Protein AF-A0A5C6A4G7-F1 (afdb_monomer_lite)

Structure (mmCIF, N/CA/C/O backbone):
data_AF-A0A5C6A4G7-F1
#
_entry.id   AF-A0A5C6A4G7-F1
#
loop_
_atom_site.group_PDB
_atom_site.id
_atom_site.type_symbol
_atom_site.label_atom_id
_atom_site.label_alt_id
_atom_site.label_comp_id
_atom_site.label_asym_id
_atom_site.label_entity_id
_atom_site.label_seq_id
_atom_site.pdbx_PDB_ins_code
_atom_site.Cartn_x
_atom_site.Cartn_y
_atom_site.Cartn_z
_atom_site.occupancy
_atom_site.B_iso_or_equiv
_atom_site.auth_seq_id
_atom_site.auth_comp_id
_atom_site.auth_asym_id
_atom_site.auth_atom_id
_atom_site.pdbx_PDB_model_num
ATOM 1 N N . MET A 1 1 ? 26.469 -3.416 -33.673 1.00 65.62 1 MET A N 1
ATOM 2 C CA . MET A 1 1 ? 25.611 -2.285 -33.278 1.00 65.62 1 MET A CA 1
ATOM 3 C C . MET A 1 1 ? 26.425 -1.030 -33.490 1.00 65.62 1 MET A C 1
ATOM 5 O O . MET A 1 1 ? 27.511 -0.945 -32.925 1.00 65.62 1 MET A O 1
ATOM 9 N N . THR A 1 2 ? 25.984 -0.144 -34.374 1.00 92.44 2 THR A N 1
ATOM 10 C CA . THR A 1 2 ? 26.712 1.102 -34.658 1.00 92.44 2 THR A CA 1
ATOM 11 C C . THR A 1 2 ? 26.521 2.081 -33.503 1.00 92.44 2 THR A C 1
ATOM 13 O O . THR A 1 2 ? 25.501 2.023 -32.815 1.00 92.44 2 THR A O 1
ATOM 16 N N . ASP A 1 3 ? 27.469 2.989 -33.267 1.00 92.31 3 ASP A N 1
ATOM 17 C CA . ASP A 1 3 ? 27.340 3.962 -32.171 1.00 92.31 3 ASP A CA 1
ATOM 18 C C . ASP A 1 3 ? 26.030 4.750 -32.270 1.00 92.31 3 ASP A C 1
ATOM 20 O O . ASP A 1 3 ? 25.337 4.935 -31.271 1.00 92.31 3 ASP A O 1
ATOM 24 N N . ARG A 1 4 ? 25.604 5.082 -33.494 1.00 91.06 4 ARG A N 1
ATOM 25 C CA . ARG A 1 4 ? 24.316 5.729 -33.776 1.00 91.06 4 ARG A CA 1
ATOM 26 C C . ARG A 1 4 ? 23.109 4.951 -33.239 1.00 91.06 4 ARG A C 1
ATOM 28 O O . ARG A 1 4 ? 22.185 5.562 -32.713 1.00 91.06 4 ARG A O 1
ATOM 35 N N . GLU A 1 5 ? 23.103 3.624 -33.343 1.00 92.06 5 GLU A N 1
ATOM 36 C CA . GLU A 1 5 ? 22.029 2.786 -32.789 1.00 92.06 5 GLU A CA 1
ATOM 37 C C . GLU A 1 5 ? 22.041 2.809 -31.257 1.00 92.06 5 GLU A C 1
ATOM 39 O O . GLU A 1 5 ? 20.983 2.858 -30.633 1.00 92.06 5 GLU A O 1
ATOM 44 N N . ARG A 1 6 ? 23.224 2.836 -30.633 1.00 93.50 6 ARG A N 1
ATOM 45 C CA . ARG A 1 6 ? 23.360 2.851 -29.165 1.00 93.50 6 ARG A CA 1
ATOM 46 C C . ARG A 1 6 ? 22.814 4.146 -28.562 1.00 93.50 6 ARG A C 1
ATOM 48 O O . ARG A 1 6 ? 22.107 4.090 -27.556 1.00 93.50 6 ARG A O 1
ATOM 55 N N . TRP A 1 7 ? 23.057 5.281 -29.224 1.00 94.75 7 TRP A N 1
ATOM 56 C CA . TRP A 1 7 ? 22.523 6.591 -28.829 1.00 94.75 7 TRP A CA 1
ATOM 57 C C . TRP A 1 7 ? 20.994 6.675 -28.884 1.00 94.75 7 TRP A C 1
ATOM 59 O O . TRP A 1 7 ? 20.403 7.443 -28.134 1.00 94.75 7 TRP A O 1
ATOM 69 N N . ILE A 1 8 ? 20.344 5.876 -29.732 1.00 94.00 8 ILE A N 1
ATOM 70 C CA . ILE A 1 8 ? 18.878 5.847 -29.846 1.00 94.00 8 ILE A CA 1
ATOM 71 C C . ILE A 1 8 ? 18.277 4.818 -28.882 1.00 94.00 8 ILE A C 1
ATOM 73 O O . ILE A 1 8 ? 17.261 5.075 -28.237 1.00 94.00 8 ILE A O 1
ATOM 77 N N . VAL A 1 9 ? 18.908 3.650 -28.758 1.00 95.44 9 VAL A N 1
ATOM 78 C CA . VAL A 1 9 ? 18.361 2.521 -27.998 1.00 95.44 9 VAL A CA 1
ATOM 79 C C . VAL A 1 9 ? 18.448 2.744 -26.488 1.00 95.44 9 VAL A C 1
ATOM 81 O O . VAL A 1 9 ? 17.491 2.423 -25.785 1.00 95.44 9 VAL A O 1
ATOM 84 N N . TYR A 1 10 ? 19.538 3.314 -25.962 1.00 95.31 10 TYR A N 1
ATOM 85 C CA . TYR A 1 10 ? 19.670 3.496 -24.511 1.00 95.31 10 TYR A CA 1
ATOM 86 C C . TYR A 1 10 ? 18.623 4.445 -23.909 1.00 95.31 10 TYR A C 1
ATOM 88 O O . TYR A 1 10 ? 17.973 4.031 -22.946 1.00 95.31 10 TYR A O 1
ATOM 96 N N . PRO A 1 11 ? 18.362 5.645 -24.462 1.00 95.62 11 PRO A N 1
ATOM 97 C CA . PRO A 1 11 ? 17.294 6.502 -23.952 1.00 95.62 11 PRO A CA 1
ATOM 98 C C . PRO A 1 11 ? 15.917 5.836 -24.019 1.00 95.62 11 PRO A C 1
ATOM 100 O O . PRO A 1 11 ? 15.137 5.957 -23.080 1.00 95.62 11 PRO A O 1
ATOM 103 N N . LEU A 1 12 ? 15.631 5.080 -25.086 1.00 95.94 12 LEU A N 1
ATOM 104 C CA . LEU A 1 12 ? 14.377 4.334 -25.233 1.00 95.94 12 LEU A CA 1
ATOM 105 C C . LEU A 1 12 ? 14.212 3.255 -24.157 1.00 95.94 12 LEU A C 1
ATOM 107 O O . LEU A 1 12 ? 13.133 3.124 -23.579 1.00 95.94 12 LEU A O 1
ATOM 111 N N . LEU A 1 13 ? 15.280 2.516 -23.852 1.00 96.12 13 LEU A N 1
ATOM 112 C CA . LEU A 1 13 ? 15.271 1.511 -22.789 1.00 96.12 13 LEU A CA 1
ATOM 113 C C . LEU A 1 13 ? 15.099 2.148 -21.408 1.00 96.12 13 LEU A C 1
ATOM 115 O O . LEU A 1 13 ? 14.276 1.675 -20.626 1.00 96.12 13 LEU A O 1
ATOM 119 N N . PHE A 1 14 ? 15.815 3.236 -21.114 1.00 95.56 14 PHE A N 1
ATOM 120 C CA . PHE A 1 14 ? 15.660 3.958 -19.849 1.00 95.56 14 PHE A CA 1
ATOM 121 C C . PHE A 1 14 ? 14.274 4.592 -19.707 1.00 95.56 14 PHE A C 1
ATOM 123 O O . PHE A 1 14 ? 13.706 4.562 -18.618 1.00 95.56 14 PHE A O 1
ATOM 130 N N . LEU A 1 15 ? 13.695 5.106 -20.794 1.00 95.88 15 LEU A N 1
ATOM 131 C CA . LEU A 1 15 ? 12.336 5.643 -20.804 1.00 95.88 15 LEU A CA 1
ATOM 132 C C . LEU A 1 15 ? 11.303 4.545 -20.530 1.00 95.88 15 LEU A C 1
ATOM 134 O O . LEU A 1 15 ? 10.441 4.718 -19.670 1.00 95.88 15 LEU A O 1
ATOM 138 N N . ALA A 1 16 ? 11.401 3.409 -21.224 1.00 96.00 16 ALA A N 1
ATOM 139 C CA . ALA A 1 16 ? 10.500 2.278 -21.021 1.00 96.00 16 ALA A CA 1
ATOM 140 C C . ALA A 1 16 ? 10.616 1.716 -19.595 1.00 96.00 16 ALA A C 1
ATOM 142 O O . ALA A 1 16 ? 9.603 1.469 -18.936 1.00 96.00 16 ALA A O 1
ATOM 143 N N . LEU A 1 17 ? 11.845 1.580 -19.089 1.00 95.12 17 LEU A N 1
ATOM 144 C CA . LEU A 1 17 ? 12.117 1.142 -17.722 1.00 95.12 17 LEU A CA 1
ATOM 145 C C . LEU A 1 17 ? 11.568 2.139 -16.695 1.00 95.12 17 LEU A C 1
ATOM 147 O O . LEU A 1 17 ? 10.894 1.738 -15.748 1.00 95.12 17 LEU A O 1
ATOM 151 N N . GLY A 1 18 ? 11.802 3.435 -16.900 1.00 92.12 18 GLY A N 1
ATOM 152 C CA . GLY A 1 18 ? 11.295 4.502 -16.041 1.00 92.12 18 GLY A CA 1
ATOM 153 C C . GLY A 1 18 ? 9.768 4.551 -16.010 1.00 92.12 18 GLY A C 1
ATOM 154 O O . GLY A 1 18 ? 9.186 4.698 -14.938 1.00 92.12 18 GLY A O 1
ATOM 155 N N . ALA A 1 19 ? 9.102 4.356 -17.152 1.00 90.75 19 ALA A N 1
ATOM 156 C CA . ALA A 1 19 ? 7.645 4.285 -17.233 1.00 90.75 19 ALA A CA 1
ATOM 157 C C . ALA A 1 19 ? 7.085 3.057 -16.494 1.00 90.75 19 ALA A C 1
ATOM 159 O O . ALA A 1 19 ? 6.129 3.189 -15.729 1.00 90.75 19 ALA A O 1
ATOM 160 N N . ALA A 1 20 ? 7.708 1.886 -16.658 1.00 87.75 20 ALA A N 1
ATOM 161 C CA . ALA A 1 20 ? 7.309 0.663 -15.962 1.00 87.75 20 ALA A CA 1
ATOM 162 C C . ALA A 1 20 ? 7.523 0.757 -14.439 1.00 87.75 20 ALA A C 1
ATOM 164 O O . ALA A 1 20 ? 6.664 0.337 -13.660 1.00 87.75 20 ALA A O 1
ATOM 165 N N . LEU A 1 21 ? 8.644 1.345 -14.005 1.00 85.50 21 LEU A N 1
ATOM 166 C CA . LEU A 1 21 ? 8.927 1.595 -12.591 1.00 85.50 21 LEU A CA 1
ATOM 167 C C . LEU A 1 21 ? 7.975 2.631 -12.005 1.00 85.50 21 LEU A C 1
ATOM 169 O O . LEU A 1 21 ? 7.445 2.403 -10.923 1.00 85.50 21 LEU A O 1
ATOM 173 N N . ARG A 1 22 ? 7.703 3.733 -12.714 1.00 84.81 22 ARG A N 1
ATOM 174 C CA . ARG A 1 22 ? 6.722 4.734 -12.279 1.00 84.81 22 ARG A CA 1
ATOM 175 C C . ARG A 1 22 ? 5.344 4.111 -12.133 1.00 84.81 22 ARG A C 1
ATOM 177 O O . ARG A 1 22 ? 4.699 4.351 -11.124 1.00 84.81 22 ARG A O 1
ATOM 184 N N . ASP A 1 23 ? 4.917 3.281 -13.078 1.00 78.56 23 ASP A N 1
ATOM 185 C CA . ASP A 1 23 ? 3.646 2.568 -12.966 1.00 78.56 23 ASP A CA 1
ATOM 186 C C . ASP A 1 23 ? 3.623 1.639 -11.742 1.00 78.56 23 ASP A C 1
ATOM 188 O O . ASP A 1 23 ? 2.621 1.558 -11.046 1.00 78.56 23 ASP A O 1
ATOM 192 N N . LYS A 1 24 ? 4.721 0.953 -11.412 1.00 73.44 24 LYS A N 1
ATOM 193 C CA . LYS A 1 24 ? 4.776 0.060 -10.240 1.00 73.44 24 LYS A CA 1
ATOM 194 C C . LYS A 1 24 ? 4.928 0.790 -8.899 1.00 73.44 24 LYS A C 1
ATOM 196 O O . LYS A 1 24 ? 4.338 0.339 -7.924 1.00 73.44 24 LYS A O 1
ATOM 201 N N . LEU A 1 25 ? 5.672 1.893 -8.853 1.00 72.06 25 LEU A N 1
ATOM 202 C CA . LEU A 1 25 ? 5.971 2.665 -7.638 1.00 72.06 25 LEU A CA 1
ATOM 203 C C . LEU A 1 25 ? 4.906 3.722 -7.328 1.00 72.06 25 LEU A C 1
ATOM 205 O O . LEU A 1 25 ? 4.621 3.981 -6.165 1.00 72.06 25 LEU A O 1
ATOM 209 N N . ALA A 1 26 ? 4.281 4.310 -8.350 1.00 69.56 26 ALA A N 1
ATOM 210 C CA . ALA A 1 26 ? 3.220 5.303 -8.180 1.00 69.56 26 ALA A CA 1
ATOM 211 C C . ALA A 1 26 ? 1.835 4.674 -7.949 1.00 69.56 26 ALA A C 1
ATOM 213 O O . ALA A 1 26 ? 0.846 5.404 -7.884 1.00 69.56 26 ALA A O 1
ATOM 214 N N . LYS A 1 27 ? 1.743 3.342 -7.804 1.00 63.12 27 LYS A N 1
ATOM 215 C CA . LYS A 1 27 ? 0.516 2.594 -7.479 1.00 63.12 27 LYS A CA 1
ATOM 216 C C . LYS A 1 27 ? 0.047 2.839 -6.040 1.00 63.12 27 LYS A C 1
ATOM 218 O O . LYS A 1 27 ? -0.174 1.915 -5.263 1.00 63.12 27 LYS A O 1
ATOM 223 N N . GLN A 1 28 ? -0.222 4.096 -5.702 1.00 64.69 28 GLN A N 1
ATOM 224 C CA . GLN A 1 28 ? -1.355 4.384 -4.835 1.00 64.69 28 GLN A CA 1
ATOM 225 C C . GLN A 1 28 ? -2.612 3.961 -5.595 1.00 64.69 28 GLN A C 1
ATOM 227 O O . GLN A 1 28 ? -3.138 4.678 -6.445 1.00 64.69 28 GLN A O 1
ATOM 232 N N . THR A 1 29 ? -3.071 2.744 -5.325 1.00 65.56 29 THR A N 1
ATOM 233 C CA . THR A 1 29 ? -4.295 2.224 -5.931 1.00 65.56 29 THR A CA 1
ATOM 234 C C . THR A 1 29 ? -5.482 2.893 -5.243 1.00 65.56 29 THR A C 1
ATOM 236 O O . THR A 1 29 ? -5.956 2.434 -4.206 1.00 65.56 29 THR A O 1
ATOM 239 N N . ARG A 1 30 ? -5.946 4.025 -5.784 1.00 67.75 30 ARG A N 1
ATOM 240 C CA . ARG A 1 30 ? -7.146 4.710 -5.291 1.00 67.75 30 ARG A CA 1
ATOM 241 C C . ARG A 1 30 ? -8.382 4.072 -5.920 1.00 67.75 30 ARG A C 1
ATOM 243 O O . ARG A 1 30 ? -8.796 4.449 -7.012 1.00 67.75 30 ARG A O 1
ATOM 250 N N . ALA A 1 31 ? -8.974 3.106 -5.230 1.00 75.75 31 ALA A N 1
ATOM 251 C CA . ALA A 1 31 ? -10.264 2.539 -5.608 1.00 75.75 31 ALA A CA 1
ATOM 252 C C . ALA A 1 31 ? -11.395 3.250 -4.850 1.00 75.75 31 ALA A C 1
ATOM 254 O O . ALA A 1 31 ? -11.275 3.517 -3.657 1.00 75.75 31 ALA A O 1
ATOM 255 N N . LYS A 1 32 ? -12.506 3.554 -5.536 1.00 79.75 32 LYS A N 1
ATOM 256 C CA . LYS A 1 32 ? -13.714 4.098 -4.886 1.00 79.75 32 LYS A CA 1
ATOM 257 C C . LYS A 1 32 ? -14.459 3.023 -4.085 1.00 79.75 32 LYS A C 1
ATOM 259 O O . LYS A 1 32 ? -15.054 3.336 -3.063 1.00 79.75 32 LYS A O 1
ATOM 264 N N . GLN A 1 33 ? -14.437 1.778 -4.559 1.00 81.12 33 GLN A N 1
ATOM 265 C CA . GLN A 1 33 ? -15.094 0.639 -3.928 1.00 81.12 33 GLN A CA 1
ATOM 266 C C . GLN A 1 33 ? -14.304 -0.634 -4.236 1.00 81.12 33 GLN A C 1
ATOM 268 O O . GLN A 1 33 ? -13.892 -0.843 -5.377 1.00 81.12 33 GLN A O 1
ATOM 273 N N . ILE A 1 34 ? -14.100 -1.468 -3.219 1.00 83.56 34 ILE A N 1
ATOM 274 C CA . ILE A 1 34 ? -13.491 -2.794 -3.331 1.00 83.56 34 ILE A CA 1
ATOM 275 C C . ILE A 1 34 ? -14.530 -3.785 -2.805 1.00 83.56 34 ILE A C 1
ATOM 277 O O . ILE A 1 34 ? -15.059 -3.589 -1.713 1.00 83.56 34 ILE A O 1
ATOM 281 N N . VAL A 1 35 ? -14.863 -4.805 -3.598 1.00 86.31 35 VAL A N 1
ATOM 282 C CA . VAL A 1 35 ? -15.789 -5.879 -3.209 1.00 86.31 35 VAL A CA 1
ATOM 283 C C . VAL A 1 35 ? -14.990 -7.173 -3.140 1.00 86.31 35 VAL A C 1
ATOM 285 O O . VAL A 1 35 ? -14.488 -7.649 -4.155 1.00 86.31 35 VAL A O 1
ATOM 288 N N . CYS A 1 36 ? -14.839 -7.708 -1.935 1.00 87.31 36 CYS A N 1
ATOM 289 C CA . CYS A 1 36 ? -14.079 -8.918 -1.642 1.00 87.31 36 CYS A CA 1
ATOM 290 C C . CYS A 1 36 ? -14.605 -9.557 -0.354 1.00 87.31 36 CYS A C 1
ATOM 292 O O . CYS A 1 36 ? -15.131 -8.858 0.510 1.00 87.31 36 CYS A O 1
ATOM 294 N N . GLU A 1 37 ? -14.428 -10.869 -0.208 1.00 88.31 37 GLU A N 1
ATOM 295 C CA . GLU A 1 37 ? -14.789 -11.577 1.027 1.00 88.31 37 GLU A CA 1
ATOM 296 C C . GLU A 1 37 ? -13.821 -11.251 2.174 1.00 88.31 37 GLU A C 1
ATOM 298 O O . GLU A 1 37 ? -14.243 -11.070 3.315 1.00 88.31 37 GLU A O 1
ATOM 303 N N . GLN A 1 38 ? -12.524 -11.150 1.863 1.00 87.69 38 GLN A N 1
ATOM 304 C CA . GLN A 1 38 ? -11.456 -10.844 2.815 1.00 87.69 38 GLN A CA 1
ATOM 305 C C . GLN A 1 38 ? -10.397 -9.963 2.150 1.00 87.69 38 GLN A C 1
ATOM 307 O O . GLN A 1 38 ? -9.984 -10.227 1.018 1.00 87.69 38 GLN A O 1
ATOM 312 N N . LEU A 1 39 ? -9.945 -8.929 2.858 1.00 90.00 39 LEU A N 1
ATOM 313 C CA . LEU A 1 39 ? -8.857 -8.055 2.423 1.00 90.00 39 LEU A CA 1
ATOM 314 C C . LEU A 1 39 ? -7.719 -8.111 3.442 1.00 90.00 39 LEU A C 1
ATOM 316 O O . LEU A 1 39 ? -7.870 -7.681 4.583 1.00 90.00 39 LEU A O 1
ATOM 320 N N . TYR A 1 40 ? -6.569 -8.618 3.006 1.00 89.69 40 TYR A N 1
ATOM 321 C CA . TYR A 1 40 ? -5.353 -8.692 3.808 1.00 89.69 40 TYR A CA 1
ATOM 322 C C . TYR A 1 40 ? -4.469 -7.477 3.535 1.00 89.69 40 TYR A C 1
ATOM 324 O O . TYR A 1 40 ? -4.111 -7.201 2.389 1.00 89.69 40 TYR A O 1
ATOM 332 N N . LEU A 1 41 ? -4.079 -6.777 4.594 1.00 87.06 41 LEU A N 1
ATOM 333 C CA . LEU A 1 41 ? -2.993 -5.811 4.567 1.00 87.06 41 LEU A CA 1
ATOM 334 C C . LEU A 1 41 ? -1.726 -6.532 5.007 1.00 87.06 41 LEU A C 1
ATOM 336 O O . LEU A 1 41 ? -1.634 -6.982 6.147 1.00 87.06 41 LEU A O 1
ATOM 340 N N . VAL A 1 42 ? -0.765 -6.639 4.098 1.00 88.81 42 VAL A N 1
ATOM 341 C CA . VAL A 1 42 ? 0.552 -7.225 4.357 1.00 88.81 42 VAL A CA 1
ATOM 342 C C . VAL A 1 42 ? 1.621 -6.142 4.323 1.00 88.81 42 VAL A C 1
ATOM 344 O O . VAL A 1 42 ? 1.507 -5.175 3.565 1.00 88.81 42 VAL A O 1
ATOM 347 N N . ASP A 1 43 ? 2.644 -6.292 5.155 1.00 86.50 43 ASP A N 1
ATOM 348 C CA . ASP A 1 43 ? 3.829 -5.441 5.111 1.00 86.50 43 ASP A CA 1
ATOM 349 C C . ASP A 1 43 ? 4.759 -5.816 3.938 1.00 86.50 43 ASP A C 1
ATOM 351 O O . ASP A 1 43 ? 4.497 -6.732 3.153 1.00 86.50 43 ASP A O 1
ATOM 355 N N .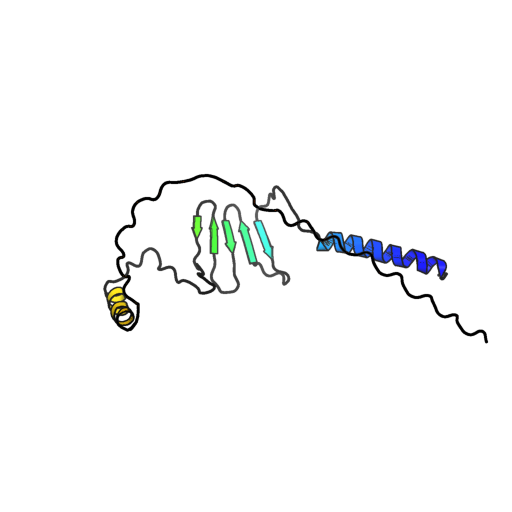 SER A 1 44 ? 5.875 -5.095 3.807 1.00 83.69 44 SER A N 1
ATOM 356 C CA . SER A 1 44 ? 6.901 -5.376 2.796 1.00 83.69 44 SER A CA 1
ATOM 357 C C . SER A 1 44 ? 7.606 -6.724 2.981 1.00 83.69 44 SER A C 1
ATOM 359 O O . SER A 1 44 ? 8.229 -7.210 2.039 1.00 83.69 44 SER A O 1
ATOM 361 N N . GLU A 1 45 ? 7.530 -7.320 4.172 1.00 87.62 45 GLU A N 1
ATOM 362 C CA . GLU A 1 45 ? 8.080 -8.642 4.488 1.00 87.62 45 GLU A CA 1
ATOM 363 C C . GLU A 1 45 ? 7.054 -9.770 4.262 1.00 87.62 45 GLU A C 1
ATOM 365 O O . GLU A 1 45 ? 7.377 -10.945 4.438 1.00 87.62 45 GLU A O 1
ATOM 370 N N . GLY A 1 46 ? 5.826 -9.433 3.852 1.00 84.88 46 GLY A N 1
ATOM 371 C CA . GLY A 1 46 ? 4.736 -10.378 3.626 1.00 84.88 46 GLY A CA 1
ATOM 372 C C . GLY A 1 46 ? 4.010 -10.817 4.900 1.00 84.88 46 GLY A C 1
ATOM 373 O O . GLY A 1 46 ? 3.219 -11.762 4.848 1.00 84.88 46 GLY A O 1
ATOM 374 N N . ARG A 1 47 ? 4.242 -10.163 6.043 1.00 85.06 47 ARG A N 1
ATOM 375 C CA . ARG A 1 47 ? 3.526 -10.452 7.291 1.00 85.06 47 ARG A CA 1
ATOM 376 C C . ARG A 1 47 ? 2.178 -9.725 7.295 1.00 85.06 47 ARG A C 1
ATOM 378 O O . ARG A 1 47 ? 2.116 -8.558 6.902 1.00 85.06 47 ARG A O 1
ATOM 385 N N . PRO A 1 48 ? 1.089 -10.374 7.733 1.00 83.12 48 PRO A N 1
ATOM 386 C CA . PRO A 1 48 ? -0.216 -9.731 7.820 1.00 83.12 48 PRO A CA 1
ATOM 387 C C . PRO A 1 48 ? -0.217 -8.693 8.948 1.00 83.12 48 PRO A C 1
ATOM 389 O O . PRO A 1 48 ? -0.024 -9.033 10.109 1.00 83.12 48 PRO A O 1
ATOM 392 N N . ALA A 1 49 ? -0.448 -7.430 8.602 1.00 85.75 49 ALA A N 1
ATOM 393 C CA . ALA A 1 49 ? -0.593 -6.325 9.547 1.00 85.75 49 ALA A CA 1
ATOM 394 C C . ALA A 1 49 ? -2.057 -6.127 9.972 1.00 85.75 49 ALA A C 1
ATOM 396 O O . ALA A 1 49 ? -2.349 -5.800 11.124 1.00 85.75 49 ALA A O 1
ATOM 397 N N . ALA A 1 50 ? -2.993 -6.319 9.039 1.00 86.38 50 ALA A N 1
ATOM 398 C CA . ALA A 1 50 ? -4.420 -6.226 9.314 1.00 86.38 50 ALA A CA 1
ATOM 399 C C . ALA A 1 50 ? -5.243 -7.070 8.338 1.00 86.38 50 ALA A C 1
ATOM 401 O O . ALA A 1 50 ? -4.818 -7.345 7.215 1.00 86.38 50 ALA A O 1
ATOM 402 N N . VAL A 1 51 ? -6.437 -7.470 8.762 1.00 89.25 51 VAL A N 1
ATOM 403 C CA . VAL A 1 51 ? -7.389 -8.222 7.940 1.00 89.25 51 VAL A CA 1
ATOM 404 C C . VAL A 1 51 ? -8.763 -7.588 8.079 1.00 89.25 51 VAL A C 1
ATOM 406 O O . VAL A 1 51 ? -9.267 -7.433 9.190 1.00 89.25 51 VAL A O 1
ATOM 409 N N . LEU A 1 52 ? -9.366 -7.220 6.954 1.00 87.75 52 LEU A N 1
ATOM 410 C CA . LEU A 1 52 ? -10.755 -6.784 6.880 1.00 87.75 52 LEU A CA 1
ATOM 411 C C . LEU A 1 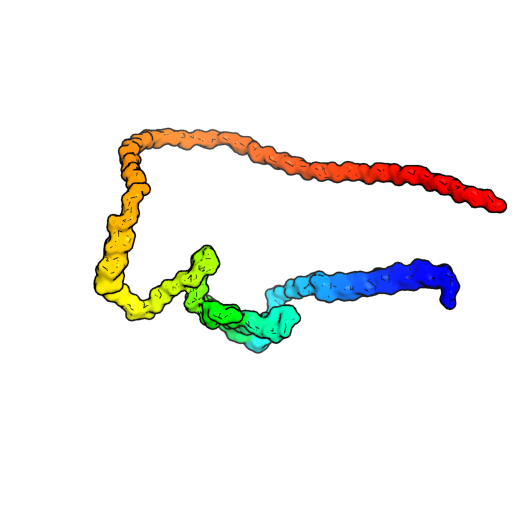52 ? -11.611 -7.967 6.420 1.00 87.75 52 LEU A C 1
ATOM 413 O O . LEU A 1 52 ? -11.459 -8.438 5.289 1.00 87.75 52 LEU A O 1
ATOM 417 N N . THR A 1 53 ? -12.514 -8.420 7.284 1.00 88.19 53 THR A N 1
ATOM 418 C CA . THR A 1 53 ? -13.437 -9.527 7.012 1.00 88.19 53 THR A CA 1
ATOM 419 C C . THR A 1 53 ? -14.858 -9.069 7.309 1.00 88.19 53 THR A C 1
ATOM 421 O O . THR A 1 53 ? -15.217 -8.831 8.462 1.00 88.19 53 THR A O 1
ATOM 424 N N . GLY A 1 54 ? -15.681 -8.946 6.266 1.00 86.00 54 GLY A N 1
ATOM 425 C CA . GLY A 1 54 ? -17.051 -8.448 6.399 1.00 86.00 54 GLY A CA 1
ATOM 426 C C . GLY A 1 54 ? -17.099 -7.036 6.995 1.00 86.00 54 GLY A C 1
ATOM 427 O O . GLY A 1 54 ? -16.708 -6.073 6.344 1.00 86.00 54 GLY A O 1
ATOM 428 N N . GLU A 1 55 ? -17.585 -6.920 8.233 1.00 83.94 55 GLU A N 1
ATOM 429 C CA . GLU A 1 55 ? -17.740 -5.649 8.962 1.00 83.94 55 GLU A CA 1
ATOM 430 C C . GLU A 1 55 ? -16.638 -5.396 10.004 1.00 83.94 55 GLU A C 1
ATOM 432 O O . GLU A 1 55 ? -16.713 -4.413 10.745 1.00 83.94 55 GLU A O 1
ATOM 437 N N . GLU A 1 56 ? -15.653 -6.290 10.102 1.00 84.00 56 GLU A N 1
ATOM 438 C CA . GLU A 1 56 ? -14.619 -6.267 11.133 1.00 84.00 56 GLU A CA 1
ATOM 439 C C . GLU A 1 56 ? -13.234 -6.052 10.515 1.00 84.00 56 GLU A C 1
ATOM 441 O O . GLU A 1 56 ? -12.803 -6.793 9.631 1.00 84.00 56 GLU A O 1
ATOM 446 N N . LEU A 1 57 ? -12.523 -5.039 11.003 1.00 84.75 57 LEU A N 1
ATOM 447 C CA . LEU A 1 57 ? -11.126 -4.772 10.695 1.00 84.75 57 LEU A CA 1
ATOM 448 C C . LEU A 1 57 ? -10.277 -5.175 11.897 1.00 84.75 57 LEU A C 1
ATOM 450 O O . LEU A 1 57 ? -10.313 -4.518 12.937 1.00 84.75 57 LEU A O 1
ATOM 454 N N . ARG A 1 58 ? -9.520 -6.258 11.752 1.00 84.00 58 ARG A N 1
ATOM 455 C CA . ARG A 1 58 ? -8.633 -6.797 12.784 1.00 84.00 58 ARG A CA 1
ATOM 456 C C . ARG A 1 58 ? -7.210 -6.331 12.535 1.00 84.00 58 ARG A C 1
ATOM 458 O O . ARG A 1 58 ? -6.723 -6.443 11.413 1.00 84.00 58 ARG A O 1
ATOM 465 N N . PHE A 1 59 ? -6.544 -5.855 13.577 1.00 85.06 59 PHE A N 1
ATOM 466 C CA . PHE A 1 59 ? -5.144 -5.445 13.540 1.00 85.06 59 PHE A CA 1
ATOM 467 C C . PHE A 1 59 ? -4.327 -6.386 14.409 1.00 85.06 59 PHE A C 1
ATOM 469 O O . PHE A 1 59 ? -4.680 -6.616 15.570 1.00 85.06 59 PHE A O 1
ATOM 476 N N . ASP A 1 60 ? -3.235 -6.892 13.849 1.00 76.62 60 ASP A N 1
ATOM 477 C CA . ASP A 1 60 ? -2.276 -7.728 14.562 1.00 76.62 60 ASP A CA 1
ATOM 478 C C . ASP A 1 60 ? -0.955 -6.960 14.637 1.00 76.62 60 ASP A C 1
ATOM 480 O O . ASP A 1 60 ? -0.071 -7.052 13.782 1.00 76.62 60 ASP A O 1
ATOM 484 N N . LEU A 1 61 ? -0.879 -6.058 15.616 1.00 69.44 61 LEU A N 1
ATOM 485 C CA . LEU A 1 61 ? 0.230 -5.122 15.727 1.00 69.44 61 LEU A CA 1
ATOM 486 C C . LEU A 1 61 ? 1.348 -5.743 16.564 1.00 69.44 61 LEU A C 1
ATOM 488 O O . LEU A 1 61 ? 1.482 -5.421 17.739 1.00 69.44 61 LEU A O 1
ATOM 492 N N . ALA A 1 62 ? 2.115 -6.657 15.962 1.00 63.44 62 ALA A N 1
ATOM 493 C CA . ALA A 1 62 ? 3.434 -7.141 16.400 1.00 63.44 62 ALA A CA 1
ATOM 494 C C . ALA A 1 62 ? 3.703 -7.124 17.932 1.00 63.44 62 ALA A C 1
ATOM 496 O O . ALA A 1 62 ? 4.730 -6.619 18.384 1.00 63.44 62 ALA A O 1
ATOM 497 N N . GLY A 1 63 ? 2.785 -7.674 18.740 1.00 56.62 63 GLY A N 1
ATOM 498 C CA . GLY A 1 63 ? 2.945 -7.820 20.197 1.00 56.62 63 GLY A CA 1
ATOM 499 C C . GLY A 1 63 ? 2.270 -6.770 21.095 1.00 56.62 63 GLY A C 1
ATOM 500 O O . GLY A 1 63 ? 2.362 -6.894 22.314 1.00 56.62 63 GLY A O 1
ATOM 501 N N . ALA A 1 64 ? 1.563 -5.778 20.548 1.00 58.81 64 ALA A N 1
ATOM 502 C CA . ALA A 1 64 ? 0.847 -4.747 21.315 1.00 58.81 64 ALA A CA 1
ATOM 503 C C . ALA A 1 64 ? -0.620 -5.099 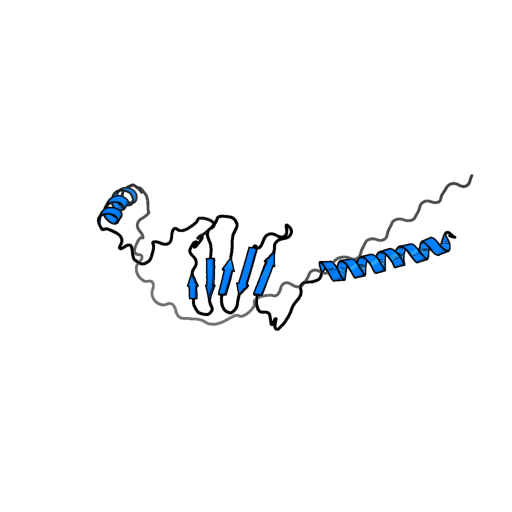21.653 1.00 58.81 64 ALA A C 1
ATOM 505 O O . ALA A 1 64 ? -1.299 -4.321 22.324 1.00 58.81 64 ALA A O 1
ATOM 506 N N . GLY A 1 65 ? -1.096 -6.274 21.229 1.00 59.38 65 GLY A N 1
ATOM 507 C CA . GLY A 1 65 ? -2.464 -6.750 21.443 1.00 59.38 65 GLY A CA 1
ATOM 508 C C . GLY A 1 65 ? -3.292 -6.774 20.158 1.00 59.38 65 GLY A C 1
ATOM 509 O O . GLY A 1 65 ? -3.015 -6.051 19.203 1.00 59.38 65 GLY A O 1
ATOM 510 N N . ASN A 1 66 ? -4.310 -7.634 20.146 1.00 71.56 66 ASN A N 1
ATOM 511 C CA . ASN A 1 66 ? -5.253 -7.751 19.039 1.00 71.56 66 ASN A CA 1
ATOM 512 C C . ASN A 1 66 ? -6.319 -6.662 19.185 1.00 71.56 66 ASN A C 1
ATOM 514 O O . ASN A 1 66 ? -7.038 -6.633 20.183 1.00 71.56 66 ASN A O 1
ATOM 518 N N . GLY A 1 67 ? -6.425 -5.775 18.199 1.00 70.81 67 GLY A N 1
ATOM 519 C CA . GLY A 1 67 ? -7.502 -4.788 18.119 1.00 70.81 67 GLY A CA 1
ATOM 520 C C . GLY A 1 67 ? -8.494 -5.175 17.031 1.00 70.81 67 GLY A C 1
ATOM 521 O O . GLY A 1 67 ? -8.082 -5.671 15.979 1.00 70.81 67 GLY A O 1
ATOM 522 N N . PHE A 1 68 ? -9.784 -4.931 17.250 1.00 77.56 68 PHE A N 1
ATOM 523 C CA . PHE A 1 68 ? -10.777 -5.048 16.188 1.00 77.56 68 PHE A CA 1
ATOM 524 C C . PHE A 1 68 ? -11.672 -3.810 16.139 1.00 77.56 68 PHE A C 1
ATOM 526 O O . PHE A 1 68 ? -12.138 -3.291 17.154 1.00 77.56 68 PHE A O 1
ATOM 533 N N . ILE A 1 69 ? -11.901 -3.315 14.928 1.00 75.31 69 ILE A N 1
ATOM 534 C CA . ILE A 1 69 ? -12.848 -2.242 14.649 1.00 75.31 69 ILE A CA 1
ATOM 535 C C . ILE A 1 69 ? -14.019 -2.878 13.927 1.00 75.31 69 ILE A C 1
ATOM 537 O O . ILE A 1 69 ? -13.867 -3.380 12.815 1.00 75.31 69 ILE A O 1
ATOM 541 N N . LYS A 1 70 ? -15.191 -2.830 14.547 1.00 81.50 70 LYS A N 1
ATOM 542 C CA . LYS A 1 70 ? -16.448 -3.147 13.886 1.00 81.50 70 LYS A CA 1
ATOM 543 C C . LYS A 1 70 ? -17.150 -1.844 13.529 1.00 81.50 70 LYS A C 1
ATOM 545 O O . LYS A 1 70 ? -17.009 -0.840 14.232 1.00 81.50 70 LYS A O 1
ATOM 550 N N . ALA A 1 71 ? -17.934 -1.833 12.456 1.00 71.44 71 ALA A N 1
ATOM 551 C CA . ALA A 1 71 ? -18.850 -0.722 12.221 1.00 71.44 71 ALA A CA 1
ATOM 552 C C . ALA A 1 71 ? -19.659 -0.449 13.508 1.00 71.44 71 ALA A C 1
ATOM 554 O O . ALA A 1 71 ? -20.266 -1.359 14.070 1.00 71.44 71 ALA A O 1
ATOM 555 N N . ASN A 1 72 ? -19.629 0.798 13.994 1.00 63.88 72 ASN A N 1
ATOM 556 C CA . ASN A 1 72 ? -20.291 1.238 15.231 1.00 63.88 72 ASN A CA 1
ATOM 557 C C . ASN A 1 72 ? -19.697 0.732 16.568 1.00 63.88 72 ASN A C 1
ATOM 559 O O . ASN A 1 72 ? -20.276 0.993 17.623 1.00 63.88 72 ASN A O 1
ATOM 563 N N . THR A 1 73 ? -18.564 0.023 16.583 1.00 66.06 73 THR A N 1
ATOM 564 C CA . THR A 1 73 ? -17.910 -0.418 17.831 1.00 66.06 73 THR A CA 1
ATOM 565 C C . THR A 1 73 ? -16.394 -0.461 17.663 1.00 66.06 73 THR A C 1
ATOM 567 O O . THR A 1 73 ? -15.870 -1.220 16.853 1.00 66.06 73 THR A O 1
ATOM 570 N N . ILE A 1 74 ? -15.680 0.348 18.444 1.00 61.06 74 ILE A N 1
ATOM 571 C CA . ILE A 1 74 ? -14.214 0.344 18.485 1.00 61.06 74 ILE A CA 1
ATOM 572 C C . ILE A 1 74 ? -13.804 -0.382 19.766 1.00 61.06 74 ILE A C 1
ATOM 574 O O . ILE A 1 74 ? -13.957 0.182 20.849 1.00 61.06 74 ILE A O 1
ATOM 578 N N . ASP A 1 75 ? -13.302 -1.613 19.649 1.00 61.06 75 ASP A N 1
ATOM 579 C CA . ASP A 1 75 ? -12.657 -2.304 20.768 1.00 61.06 75 ASP A CA 1
ATOM 580 C C . ASP A 1 75 ? -11.138 -2.141 20.636 1.00 61.06 75 ASP A C 1
ATOM 582 O O . ASP A 1 75 ? -10.455 -2.827 19.870 1.00 61.06 75 ASP A O 1
ATOM 586 N N . ALA A 1 76 ? -10.613 -1.146 21.348 1.00 58.12 76 ALA A N 1
ATOM 587 C CA . ALA A 1 76 ? -9.185 -0.905 21.457 1.00 58.12 76 ALA A CA 1
ATOM 588 C C . ALA A 1 76 ? -8.693 -1.465 22.796 1.00 58.12 76 ALA A C 1
ATOM 590 O O . ALA A 1 76 ? -8.655 -0.755 23.801 1.00 58.12 76 ALA A O 1
ATOM 591 N N . GLN A 1 77 ? -8.269 -2.732 22.803 1.00 60.19 77 GLN A N 1
ATOM 592 C CA . GLN A 1 77 ? -7.641 -3.353 23.981 1.00 60.19 77 GLN A CA 1
ATOM 593 C C . GLN A 1 77 ? -6.280 -2.726 24.351 1.00 60.19 77 GLN A C 1
ATOM 595 O O . GLN A 1 77 ? -5.739 -3.012 25.415 1.00 60.19 77 GLN A O 1
ATOM 600 N N . GLY A 1 78 ? -5.748 -1.817 23.528 1.00 55.66 78 GLY A N 1
ATOM 601 C CA . GLY A 1 78 ? -4.568 -1.012 23.836 1.00 55.66 78 GLY A CA 1
ATOM 602 C C . GLY A 1 78 ? -4.753 0.435 23.392 1.00 55.66 78 GLY A C 1
ATOM 603 O O . GLY A 1 78 ? -4.358 0.806 22.289 1.00 55.66 78 GLY A O 1
ATOM 604 N N . LEU A 1 79 ? -5.351 1.274 24.241 1.00 53.28 79 LEU A N 1
ATOM 605 C CA . LEU A 1 79 ? -5.311 2.724 24.046 1.00 53.28 79 LEU A CA 1
ATOM 606 C C . LEU A 1 79 ? -3.913 3.218 24.423 1.00 53.28 79 LEU A C 1
ATOM 608 O O . LEU A 1 79 ? -3.529 3.207 25.587 1.00 53.28 79 LEU A O 1
ATOM 612 N N . PHE A 1 80 ? -3.133 3.664 23.445 1.00 56.34 80 PHE A N 1
ATOM 613 C CA . PHE A 1 80 ? -1.880 4.364 23.711 1.00 56.34 80 PHE A CA 1
ATOM 614 C C . PHE A 1 80 ? -2.171 5.863 23.859 1.00 56.34 80 PHE A C 1
ATOM 616 O O . PHE A 1 80 ? -2.564 6.507 22.889 1.00 56.34 80 PHE A O 1
ATOM 623 N N . GLN A 1 81 ? -1.953 6.448 25.043 1.00 55.00 81 GLN A N 1
ATOM 624 C CA . GLN A 1 81 ? -1.778 7.903 25.157 1.00 55.00 81 GLN A CA 1
ATOM 625 C C . GLN A 1 81 ? -0.284 8.197 25.065 1.00 55.00 81 GLN A C 1
ATOM 627 O O . GLN A 1 81 ? 0.501 7.714 25.880 1.00 55.00 81 GLN A O 1
ATOM 632 N N . LEU A 1 82 ? 0.111 8.990 24.063 1.00 55.34 82 LEU A N 1
ATOM 633 C CA . LEU A 1 82 ? 1.488 9.478 23.896 1.00 55.34 82 LEU A CA 1
ATOM 634 C C . LEU A 1 82 ? 2.541 8.349 23.810 1.00 55.34 82 LEU A C 1
ATOM 636 O O . LEU A 1 82 ? 3.623 8.450 24.382 1.00 55.34 82 LEU A O 1
ATOM 640 N N . GLY A 1 83 ? 2.219 7.248 23.120 1.00 51.56 83 GLY A N 1
ATOM 641 C CA . GLY A 1 83 ? 3.147 6.125 22.921 1.00 51.56 83 GLY A CA 1
ATOM 642 C C . GLY A 1 83 ? 3.361 5.234 24.150 1.00 51.56 83 GLY A C 1
ATOM 643 O O . GLY A 1 83 ? 4.213 4.349 24.116 1.00 51.56 83 GLY A O 1
ATOM 644 N N . ARG A 1 84 ? 2.592 5.426 25.230 1.00 48.47 84 ARG A N 1
ATOM 645 C CA . ARG A 1 84 ? 2.574 4.525 26.389 1.00 48.47 84 ARG A CA 1
ATOM 646 C C . ARG A 1 84 ? 1.244 3.773 26.443 1.00 48.47 84 ARG A C 1
ATOM 648 O O . ARG A 1 84 ? 0.205 4.420 26.297 1.00 48.47 84 ARG A O 1
ATOM 655 N N . PRO A 1 85 ? 1.253 2.441 26.632 1.00 54.22 85 PRO A N 1
ATOM 656 C CA . PRO A 1 85 ? 0.022 1.671 26.747 1.00 54.22 85 PRO A CA 1
ATOM 657 C C . PRO A 1 85 ? -0.719 2.129 28.005 1.00 54.22 85 PRO A C 1
ATOM 659 O O . PRO A 1 85 ? -0.241 1.940 29.125 1.00 54.22 85 PR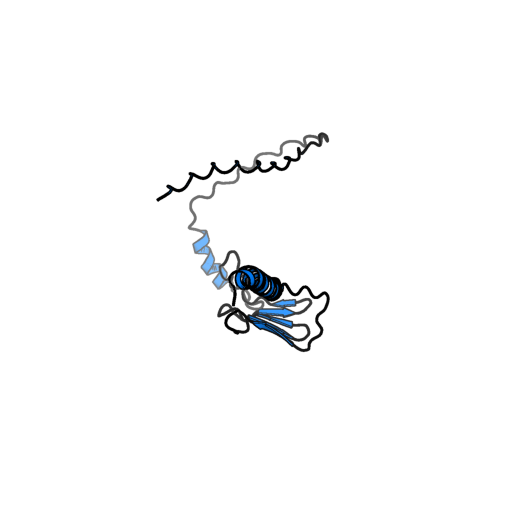O A O 1
ATOM 662 N N . VAL A 1 86 ? -1.871 2.773 27.828 1.00 60.16 86 VAL A N 1
ATOM 663 C CA . VAL A 1 86 ? -2.795 3.043 28.925 1.00 60.16 86 VAL A CA 1
ATOM 664 C C . VAL A 1 86 ? -3.552 1.747 29.130 1.00 60.16 86 VAL A C 1
ATOM 666 O O . VAL A 1 86 ? -4.348 1.346 28.285 1.00 60.16 86 VAL A O 1
ATOM 669 N N . MET A 1 87 ? -3.265 1.065 30.238 1.00 57.19 87 MET A N 1
ATOM 670 C CA . MET A 1 87 ? -4.073 -0.069 30.668 1.00 57.19 87 MET A CA 1
ATOM 671 C C . MET A 1 87 ? -5.488 0.459 30.901 1.00 57.19 87 MET A C 1
ATOM 673 O O . MET A 1 87 ? -5.750 1.156 31.884 1.00 57.19 87 MET A O 1
ATOM 677 N N . THR A 1 88 ? -6.384 0.198 29.956 1.00 53.25 88 THR A N 1
ATOM 678 C CA . THR A 1 88 ? -7.800 0.473 30.131 1.00 53.25 88 THR A CA 1
ATOM 679 C C . THR A 1 88 ? -8.282 -0.486 31.205 1.00 53.25 88 THR A C 1
ATOM 681 O O . THR A 1 88 ? -8.228 -1.704 31.055 1.00 53.25 88 THR A O 1
ATOM 684 N N . ALA A 1 89 ? -8.666 0.070 32.353 1.00 53.25 89 ALA A N 1
ATOM 685 C CA . ALA A 1 89 ? -9.284 -0.706 33.410 1.00 53.25 89 ALA A CA 1
ATOM 686 C C . ALA A 1 89 ? -10.505 -1.414 32.812 1.00 53.25 89 ALA A C 1
ATOM 688 O O . ALA A 1 89 ? -11.418 -0.766 32.298 1.00 53.25 89 ALA A O 1
ATOM 689 N N . THR A 1 90 ? -10.473 -2.742 32.834 1.00 54.41 90 THR A N 1
ATOM 690 C CA . THR A 1 90 ? -11.517 -3.618 32.315 1.00 54.41 90 THR A CA 1
ATOM 691 C C . THR A 1 90 ? -12.888 -3.141 32.807 1.00 54.41 90 THR A C 1
ATOM 693 O O . THR A 1 90 ? -13.076 -3.032 34.025 1.00 54.41 90 THR A O 1
ATOM 696 N N . PRO A 1 91 ? -13.862 -2.863 31.919 1.00 49.44 91 PRO A N 1
ATOM 697 C CA . PRO A 1 91 ? -15.206 -2.491 32.339 1.00 49.44 91 PRO A CA 1
ATOM 698 C C . PRO A 1 91 ? -15.838 -3.693 33.054 1.00 49.44 91 PRO A C 1
ATOM 700 O O . PRO A 1 91 ? -16.228 -4.675 32.432 1.00 49.44 91 PRO A O 1
ATOM 703 N N . GLY A 1 92 ? -15.851 -3.646 34.387 1.00 55.06 92 GLY A N 1
ATOM 704 C CA . GLY A 1 92 ? -16.295 -4.743 35.253 1.00 55.06 92 GLY A CA 1
ATOM 705 C C . GLY A 1 92 ? -15.441 -4.932 36.508 1.00 55.06 92 GLY A C 1
ATOM 706 O O . GLY A 1 92 ? -15.930 -5.478 37.495 1.00 55.06 92 GLY A O 1
ATOM 707 N N . GLN A 1 93 ? -14.203 -4.427 36.532 1.00 55.53 93 GLN A N 1
ATOM 708 C CA . GLN A 1 93 ? -13.439 -4.321 37.774 1.00 55.53 93 GLN A CA 1
ATOM 709 C C . GLN A 1 93 ? -13.762 -2.984 38.433 1.00 55.53 93 GLN A C 1
ATOM 711 O O . GLN A 1 93 ? -13.148 -1.959 38.145 1.00 55.53 93 GLN A O 1
ATOM 716 N N . GLY A 1 94 ? -14.772 -2.990 39.305 1.00 52.50 94 GLY A N 1
ATOM 717 C CA . GLY A 1 94 ? -15.000 -1.873 40.213 1.00 52.50 94 GLY A CA 1
ATOM 718 C C . GLY A 1 94 ? -13.693 -1.564 40.937 1.00 52.50 94 GLY A C 1
ATOM 719 O O . GLY A 1 94 ? -13.108 -2.455 41.552 1.00 52.50 94 GLY A O 1
ATOM 720 N N . LEU A 1 95 ? -13.222 -0.320 40.817 1.00 55.59 95 LEU A N 1
ATOM 721 C CA . LEU A 1 95 ? -12.093 0.197 41.582 1.00 55.59 95 LEU A CA 1
ATOM 722 C C . LEU A 1 95 ? -12.346 -0.129 43.050 1.00 55.59 95 LEU A C 1
ATOM 724 O O . LEU A 1 95 ? -13.219 0.461 43.691 1.00 55.59 95 LEU A O 1
ATOM 728 N N . SER A 1 96 ? -11.628 -1.125 43.566 1.00 67.19 96 SER A N 1
ATOM 729 C CA . SER A 1 96 ? -11.786 -1.508 44.957 1.00 67.19 96 SER A CA 1
ATOM 730 C C . SER A 1 96 ? -11.371 -0.310 45.808 1.00 67.19 96 SER A C 1
ATOM 732 O O . SER A 1 96 ? -10.361 0.344 45.535 1.00 67.19 96 SER A O 1
ATOM 734 N N . VAL A 1 97 ? -12.139 -0.010 46.857 1.00 70.44 97 VAL A N 1
ATOM 735 C CA . VAL A 1 97 ? -11.801 1.071 47.800 1.00 70.44 97 VAL A CA 1
ATOM 736 C C . VAL A 1 97 ? -10.378 0.886 48.348 1.00 70.44 97 VAL A C 1
ATOM 738 O O . VAL A 1 97 ? -9.698 1.867 48.626 1.00 70.44 97 VAL A O 1
ATOM 741 N N . GLN A 1 98 ? -9.881 -0.357 48.413 1.00 69.94 98 GLN A N 1
ATOM 742 C CA . GLN A 1 98 ? -8.490 -0.653 48.758 1.00 69.94 98 GLN A CA 1
ATOM 743 C C . GLN A 1 98 ? -7.469 -0.144 47.731 1.00 69.94 98 GLN A C 1
ATOM 745 O O . GLN A 1 98 ? -6.461 0.427 48.139 1.00 69.94 98 GLN A O 1
ATOM 750 N N . GLN A 1 99 ? -7.711 -0.291 46.425 1.00 68.56 99 GLN A N 1
ATOM 751 C CA . GLN A 1 99 ? -6.827 0.282 45.399 1.00 68.56 99 GLN A CA 1
ATOM 752 C C . GLN A 1 99 ? -6.823 1.810 45.448 1.00 68.56 99 GLN A C 1
ATOM 754 O O . GLN A 1 99 ? -5.759 2.419 45.343 1.00 68.56 99 GLN A O 1
ATOM 759 N N . LEU A 1 100 ? -7.980 2.431 45.700 1.00 72.94 100 LEU A N 1
ATOM 760 C CA . LEU A 1 100 ? -8.056 3.880 45.897 1.00 72.94 100 LEU A CA 1
ATOM 761 C C . LEU A 1 100 ? -7.255 4.321 47.139 1.00 72.94 100 LEU A C 1
ATOM 763 O O . LEU A 1 100 ? -6.534 5.319 47.098 1.00 72.94 100 LEU A O 1
ATOM 767 N N . LEU A 1 101 ? -7.319 3.541 48.226 1.00 73.44 101 LEU A N 1
ATOM 768 C CA . LEU A 1 101 ? -6.554 3.801 49.449 1.00 73.44 101 LEU A CA 1
ATOM 769 C C . LEU A 1 101 ? -5.039 3.644 49.250 1.00 73.44 101 LEU A C 1
ATOM 771 O O . LEU A 1 101 ? -4.266 4.372 49.870 1.00 73.44 101 LEU A O 1
ATOM 775 N N . GLN A 1 102 ? -4.604 2.737 48.373 1.00 75.62 102 GLN A N 1
ATOM 776 C CA . GLN A 1 102 ? -3.184 2.551 48.055 1.00 75.62 102 GLN A CA 1
ATOM 777 C C . GLN A 1 102 ? -2.604 3.671 47.178 1.00 75.62 102 GLN A C 1
ATOM 779 O O . GLN A 1 102 ? -1.394 3.895 47.215 1.00 75.62 102 GLN A O 1
ATOM 784 N N . MET A 1 103 ? -3.432 4.420 46.439 1.00 66.56 103 MET A N 1
ATOM 785 C CA . MET A 1 103 ? -2.971 5.564 45.632 1.00 66.56 103 MET A CA 1
ATOM 786 C C . MET A 1 103 ? -2.929 6.896 46.403 1.00 66.56 103 MET A C 1
ATOM 788 O O . MET A 1 103 ? -2.211 7.815 46.008 1.00 66.56 103 MET A O 1
ATOM 792 N N . LEU A 1 104 ? -3.623 7.004 47.540 1.00 70.25 104 LEU A N 1
ATOM 793 C CA . LEU A 1 104 ? -3.614 8.187 48.415 1.00 70.25 104 LEU A CA 1
ATOM 794 C C . LEU A 1 104 ? -2.224 8.649 48.918 1.00 70.25 104 LEU A C 1
ATOM 796 O O . LEU A 1 104 ? -2.005 9.862 48.962 1.00 70.25 104 LEU A O 1
ATOM 800 N N . PRO A 1 105 ? -1.264 7.774 49.284 1.00 65.50 105 PRO A N 1
ATOM 801 C CA . PRO A 1 105 ? 0.055 8.231 49.728 1.00 65.50 105 PRO A CA 1
ATOM 802 C C . PRO A 1 105 ? 0.903 8.851 48.605 1.00 65.50 105 PRO A C 1
ATOM 804 O O . PRO A 1 105 ? 1.735 9.706 48.896 1.00 65.50 105 PRO A O 1
ATOM 807 N N . GLN A 1 106 ? 0.667 8.499 47.335 1.00 61.97 106 GLN A N 1
ATOM 808 C CA . GLN A 1 106 ? 1.394 9.071 46.189 1.00 61.97 106 GLN A CA 1
ATOM 809 C C . GLN A 1 106 ? 1.001 10.537 45.934 1.00 61.97 106 GLN A C 1
ATOM 811 O O . GLN A 1 106 ? 1.849 11.355 45.593 1.00 61.97 106 GLN A O 1
ATOM 816 N N . LEU A 1 107 ? -0.260 10.904 46.188 1.00 58.81 107 LEU A N 1
ATOM 817 C CA . LEU A 1 107 ? -0.738 12.287 46.046 1.00 58.81 107 LEU A CA 1
ATOM 818 C C . LEU A 1 107 ? -0.253 13.223 47.166 1.00 58.81 107 LEU A C 1
ATOM 820 O O . LEU A 1 107 ? -0.341 14.441 47.028 1.00 58.81 107 LEU A O 1
ATOM 824 N N . ARG A 1 108 ? 0.261 12.686 48.281 1.00 58.28 108 ARG A N 1
ATOM 825 C CA . ARG A 1 108 ? 0.745 13.486 49.422 1.00 58.28 108 ARG A CA 1
ATOM 826 C C . ARG A 1 108 ? 2.217 13.889 49.335 1.00 58.28 108 ARG A C 1
ATOM 828 O O . ARG A 1 108 ? 2.675 14.639 50.191 1.00 58.28 108 ARG A O 1
ATOM 835 N N . LEU A 1 109 ? 2.947 13.423 48.323 1.00 55.31 109 LEU A N 1
ATOM 836 C CA . LEU A 1 109 ? 4.393 13.636 48.194 1.00 55.31 109 LEU A CA 1
ATOM 837 C C . LEU A 1 109 ? 4.788 14.621 47.083 1.00 55.31 109 LEU A C 1
ATOM 839 O O . LEU A 1 109 ? 5.954 14.666 46.706 1.00 55.31 109 LEU A O 1
ATOM 843 N N . SER A 1 110 ? 3.868 15.457 46.593 1.00 51.34 110 SER A N 1
ATOM 844 C CA . SER A 1 110 ? 4.216 16.593 45.727 1.00 51.34 110 SER A CA 1
ATOM 845 C C . SER A 1 110 ? 4.266 17.905 46.525 1.00 51.34 110 SER A C 1
ATOM 847 O O . SER A 1 110 ? 3.246 18.587 46.641 1.00 51.34 110 SER A O 1
ATOM 849 N N . PRO A 1 111 ? 5.427 18.302 47.082 1.00 52.03 111 PRO A N 1
ATOM 850 C CA . PRO A 1 111 ? 5.627 19.661 47.553 1.00 52.03 111 PRO A CA 1
ATOM 851 C C . PRO A 1 111 ? 5.829 20.570 46.333 1.00 52.03 111 PRO A C 1
ATOM 853 O O . PRO A 1 111 ? 6.824 20.448 45.626 1.00 52.03 111 PRO A O 1
ATOM 856 N N . GLY A 1 112 ? 4.892 21.492 46.096 1.00 57.03 112 GLY A N 1
ATOM 857 C CA . GLY A 1 112 ? 5.149 22.656 45.240 1.00 57.03 112 GLY A CA 1
ATOM 858 C C . GLY A 1 112 ? 4.258 22.837 44.013 1.00 57.03 112 GLY A C 1
ATOM 859 O O . GLY A 1 112 ? 4.781 23.091 42.934 1.00 57.03 112 GLY A O 1
ATOM 860 N N . LEU A 1 113 ? 2.929 22.802 44.163 1.00 59.44 113 LEU A N 1
ATOM 861 C CA . LEU A 1 113 ? 2.057 23.486 43.201 1.00 59.44 113 LEU A CA 1
ATOM 862 C C . LEU A 1 113 ? 1.646 24.864 43.756 1.00 59.44 113 LEU A C 1
ATOM 864 O O . LEU A 1 113 ? 1.179 24.938 44.896 1.00 59.44 113 LEU A O 1
ATOM 868 N N . PRO A 1 114 ? 1.835 25.954 42.988 1.00 47.66 114 PRO A N 1
ATOM 869 C CA . PRO A 1 114 ? 1.414 27.293 43.378 1.00 47.66 114 PRO A CA 1
ATOM 870 C C . PRO A 1 114 ? -0.112 27.347 43.489 1.00 47.66 114 PRO A C 1
ATOM 872 O O . PRO A 1 114 ? -0.831 26.860 42.617 1.00 47.66 114 PRO A O 1
ATOM 875 N N . GLN A 1 115 ? -0.606 27.939 44.577 1.00 59.34 115 GLN A N 1
ATOM 876 C CA . GLN A 1 115 ? -2.031 28.210 44.740 1.00 59.34 115 GLN A CA 1
ATOM 877 C C . GLN A 1 115 ? -2.511 29.109 43.590 1.00 59.34 115 GLN A C 1
ATOM 879 O O . GLN A 1 115 ? -1.885 30.144 43.341 1.00 59.34 115 GLN A O 1
ATOM 884 N N . PRO A 1 116 ? -3.616 28.771 42.907 1.00 50.84 116 PRO A N 1
ATOM 885 C CA . PRO A 1 116 ? -4.258 29.704 41.999 1.00 50.84 116 PRO A CA 1
ATOM 886 C C . PRO A 1 116 ? -4.815 30.865 42.827 1.00 50.84 116 PRO A C 1
ATOM 888 O O . PRO A 1 116 ? -5.743 30.697 43.618 1.00 50.84 116 PRO A O 1
ATOM 891 N N . GLN A 1 117 ? -4.217 32.047 42.672 1.00 50.41 117 GLN A N 1
ATOM 892 C CA . GLN A 1 117 ? -4.806 33.275 43.183 1.00 50.41 117 GLN A CA 1
ATOM 893 C C . GLN A 1 117 ? -6.114 33.523 42.431 1.00 50.41 117 GLN A C 1
ATOM 895 O O . GLN A 1 117 ? -6.123 33.685 41.213 1.00 50.41 117 GLN A O 1
ATOM 900 N N . LEU A 1 118 ? -7.219 33.541 43.174 1.00 49.69 118 LEU A N 1
ATOM 901 C CA . LEU A 1 118 ? -8.499 34.069 42.721 1.00 49.69 118 LEU A CA 1
ATOM 902 C C . LEU A 1 118 ? -8.339 35.574 42.482 1.00 49.69 118 LEU A C 1
ATOM 904 O O . LEU A 1 118 ? -8.415 36.369 43.419 1.00 49.69 118 LEU A O 1
ATOM 908 N N . THR A 1 119 ? -8.105 35.973 41.235 1.00 51.69 119 THR A N 1
ATOM 909 C CA . THR A 1 119 ? -8.292 37.362 40.819 1.00 51.69 119 THR A CA 1
ATOM 910 C C . THR A 1 119 ? -9.791 37.649 40.655 1.00 51.69 119 THR A C 1
ATOM 912 O O . THR A 1 119 ? -10.521 36.828 40.095 1.00 51.69 119 THR A O 1
ATOM 915 N N . PRO A 1 120 ? -10.288 38.787 41.173 1.00 59.97 120 PRO A N 1
ATOM 916 C CA . PRO A 1 120 ? -11.693 39.166 41.063 1.00 59.97 120 PRO A CA 1
ATOM 917 C C . PRO A 1 120 ? -12.093 39.460 39.604 1.00 59.97 120 PRO A C 1
ATOM 919 O O . PRO A 1 120 ? -11.242 39.838 38.794 1.00 59.97 120 PRO A O 1
ATOM 922 N N . PRO A 1 121 ? -13.386 39.308 39.261 1.00 56.28 121 PRO A N 1
ATOM 923 C CA . PRO A 1 121 ? -13.869 39.417 37.890 1.00 56.28 121 PRO A CA 1
ATOM 924 C C . PRO A 1 121 ? -13.701 40.841 37.351 1.00 56.28 121 PRO A C 1
ATOM 926 O O . PRO A 1 121 ? -14.256 41.802 37.883 1.00 56.28 121 PRO A O 1
ATOM 929 N N . THR A 1 122 ? -12.933 40.965 36.271 1.00 62.25 122 THR A N 1
ATOM 930 C CA . THR A 1 122 ? -12.856 42.179 35.454 1.00 62.25 122 THR A CA 1
ATOM 931 C C . THR A 1 122 ? -14.183 42.358 34.699 1.00 62.25 122 THR A C 1
ATOM 933 O O . THR A 1 122 ? -14.698 41.376 34.158 1.00 62.25 122 THR A O 1
ATOM 936 N N . PRO A 1 123 ? -14.775 43.566 34.681 1.00 51.62 123 PRO A N 1
ATOM 937 C CA . PRO A 1 123 ? -16.055 43.807 34.026 1.00 51.62 123 PRO A CA 1
ATOM 938 C C . PRO A 1 123 ? -15.967 43.592 32.512 1.00 51.62 123 PRO A C 1
ATOM 940 O O . PRO A 1 123 ? -14.956 43.909 31.886 1.00 51.62 123 PRO A O 1
ATOM 943 N N . LEU A 1 124 ? -17.062 43.058 31.959 1.00 58.22 124 LEU A N 1
ATOM 944 C CA . LEU A 1 124 ? -17.322 42.870 30.533 1.00 58.22 124 LEU A CA 1
ATOM 945 C C . LEU A 1 124 ? -16.920 44.118 29.743 1.00 58.22 124 LEU A C 1
ATOM 947 O O . LEU A 1 124 ? -17.567 45.158 29.851 1.00 58.22 124 LEU A O 1
ATOM 951 N N . GLN A 1 125 ? -15.858 43.993 28.947 1.00 54.94 125 GLN A N 1
ATOM 952 C CA . GLN A 1 125 ? -15.490 44.992 27.960 1.00 54.94 125 GLN A CA 1
ATOM 953 C C . GLN A 1 125 ? -16.037 44.545 26.601 1.00 54.94 125 GLN A C 1
ATOM 955 O O . GLN A 1 125 ? -15.656 43.518 26.046 1.00 54.94 125 GLN A O 1
ATOM 960 N N . GLU A 1 126 ? -17.027 45.323 26.185 1.00 50.16 126 GLU A N 1
ATOM 961 C CA . GLU A 1 126 ? -17.726 45.419 24.910 1.00 50.16 126 GLU A CA 1
ATOM 962 C C . GLU A 1 126 ? -16.955 44.892 23.686 1.00 50.16 126 GLU A C 1
ATOM 964 O O . GLU A 1 126 ? -15.840 45.325 23.391 1.00 50.16 126 GLU A O 1
ATOM 969 N N . LEU A 1 127 ? -17.601 43.990 22.935 1.00 52.06 127 LEU A N 1
ATOM 970 C CA . LEU A 1 127 ? -17.204 43.609 21.581 1.00 52.06 127 LEU A CA 1
ATOM 971 C C . LEU A 1 127 ? -17.115 44.864 20.698 1.00 52.06 127 LEU A C 1
ATOM 973 O O . LEU A 1 127 ? -18.127 45.516 20.442 1.00 52.06 127 LEU A O 1
ATOM 977 N N . ARG A 1 128 ? -15.928 45.135 20.151 1.00 45.06 128 ARG A N 1
ATOM 978 C CA . ARG A 1 128 ? -15.780 45.891 18.904 1.00 45.06 128 ARG A CA 1
ATOM 979 C C . ARG A 1 128 ? -15.419 44.919 17.777 1.00 45.06 128 ARG A C 1
ATOM 981 O O . ARG A 1 128 ? -14.424 44.210 17.921 1.00 45.06 128 ARG A O 1
ATOM 988 N N . PRO A 1 129 ? -16.205 44.856 16.693 1.00 59.81 129 PRO A N 1
ATOM 989 C CA . PRO A 1 129 ? -15.748 44.293 15.433 1.00 59.81 129 PRO A CA 1
ATOM 990 C C . PRO A 1 129 ? -14.913 45.359 14.712 1.00 59.81 129 PRO A C 1
ATOM 992 O O . PRO A 1 129 ? -15.245 46.533 14.819 1.00 59.81 129 PRO A O 1
ATOM 995 N N . ASP A 1 130 ? -13.812 44.966 14.075 1.00 49.22 130 ASP A N 1
ATOM 996 C CA . ASP A 1 130 ? -13.379 45.428 12.745 1.00 49.22 130 ASP A CA 1
ATOM 997 C C . ASP A 1 130 ? -11.919 45.019 12.461 1.00 49.22 130 ASP A C 1
ATOM 999 O O . ASP A 1 130 ? -11.108 44.841 13.371 1.00 49.22 130 ASP A O 1
ATOM 1003 N N . ASP A 1 131 ? -11.648 44.885 11.161 1.00 48.16 131 ASP A N 1
ATOM 1004 C CA . ASP A 1 131 ? -10.357 44.727 10.476 1.00 48.16 131 ASP A CA 1
ATOM 1005 C C . ASP A 1 131 ? -9.755 43.318 10.324 1.00 48.16 131 ASP A C 1
ATOM 1007 O O . ASP A 1 131 ? -8.722 42.920 10.862 1.00 48.16 131 ASP A O 1
ATOM 1011 N N . GLU A 1 132 ? -10.449 42.573 9.463 1.00 53.22 132 GLU A N 1
ATOM 1012 C CA . GLU A 1 132 ? -9.916 42.000 8.220 1.00 53.22 132 GLU A CA 1
ATOM 1013 C C . GLU A 1 132 ? -8.579 42.615 7.726 1.00 53.22 132 GLU A C 1
ATOM 1015 O O . GLU A 1 132 ? -8.542 43.768 7.324 1.00 53.22 132 GLU A O 1
ATOM 1020 N N . ALA A 1 133 ? -7.490 41.832 7.705 1.00 50.38 133 ALA A N 1
ATOM 1021 C CA . ALA A 1 133 ? -6.395 41.912 6.716 1.00 50.38 133 ALA A CA 1
ATOM 1022 C C . ALA A 1 133 ? -5.299 40.880 7.050 1.00 50.38 133 ALA A C 1
ATOM 1024 O O . ALA A 1 133 ? -4.222 41.212 7.547 1.00 50.38 133 ALA A O 1
ATOM 1025 N N . THR A 1 134 ? -5.552 39.596 6.779 1.00 48.41 134 THR A N 1
ATOM 1026 C CA . THR A 1 134 ? -4.454 38.617 6.727 1.00 48.41 134 THR A CA 1
ATOM 1027 C C . THR A 1 134 ? -3.796 38.726 5.359 1.00 48.41 134 THR A C 1
ATOM 1029 O O . THR A 1 134 ? -4.334 38.253 4.363 1.00 48.41 134 THR A O 1
ATOM 1032 N N . GLY A 1 135 ? -2.647 39.402 5.325 1.00 45.12 135 GLY A N 1
ATOM 1033 C CA . GLY A 1 135 ? -1.764 39.456 4.169 1.00 45.12 135 GLY A CA 1
ATOM 1034 C C . GLY A 1 135 ? -1.263 38.063 3.794 1.00 45.12 135 GLY A C 1
ATOM 1035 O O . GLY A 1 135 ? -0.627 37.372 4.588 1.00 45.12 135 GLY A O 1
ATOM 1036 N N . GLU A 1 136 ? -1.570 37.678 2.565 1.00 58.28 136 GLU A N 1
ATOM 1037 C CA . GLU A 1 136 ? -1.058 36.518 1.850 1.00 58.28 136 GLU A CA 1
ATOM 1038 C C . GLU A 1 136 ? 0.430 36.746 1.504 1.00 58.28 136 GLU A C 1
ATOM 1040 O O . GLU A 1 136 ? 0.748 37.726 0.824 1.00 58.28 136 GLU A O 1
ATOM 1045 N N . PRO A 1 137 ? 1.382 35.910 1.961 1.00 59.12 137 PRO A N 1
ATOM 1046 C CA . PRO A 1 137 ? 2.747 35.988 1.461 1.00 59.12 137 PRO A CA 1
ATOM 1047 C C . PRO A 1 137 ? 2.828 35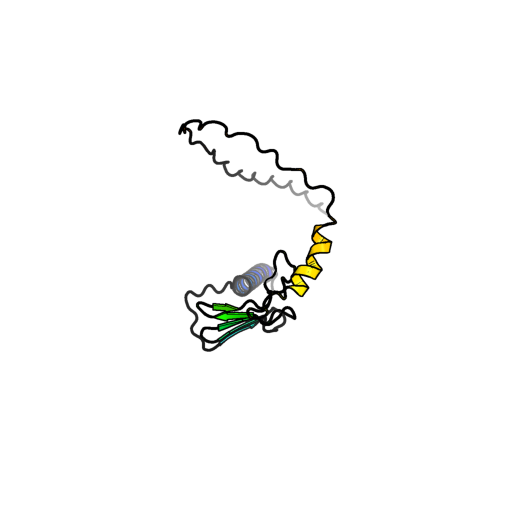.315 0.084 1.00 59.12 137 PRO A C 1
ATOM 1049 O O . PRO A 1 137 ? 2.614 34.111 -0.058 1.00 59.12 137 PRO A O 1
ATOM 1052 N N . ALA A 1 138 ? 3.148 36.123 -0.928 1.00 60.59 138 ALA A N 1
ATOM 1053 C CA . ALA A 1 138 ? 3.358 35.709 -2.309 1.00 60.59 138 ALA A CA 1
ATOM 1054 C C . ALA A 1 138 ? 4.453 34.624 -2.450 1.00 60.59 138 ALA A C 1
ATOM 1056 O O . ALA A 1 138 ? 5.441 34.639 -1.708 1.00 60.59 138 ALA A O 1
ATOM 1057 N N . PRO A 1 139 ? 4.328 33.704 -3.426 1.00 63.16 139 PRO A N 1
ATOM 1058 C CA . PRO A 1 139 ? 5.337 32.688 -3.694 1.00 63.16 139 PRO A CA 1
ATOM 1059 C C . PRO A 1 139 ? 6.593 33.308 -4.321 1.00 63.16 139 PRO A C 1
ATOM 1061 O O . PRO A 1 139 ? 6.533 34.005 -5.331 1.00 63.16 139 PRO A O 1
ATOM 1064 N N . THR A 1 140 ? 7.742 33.023 -3.712 1.00 62.03 140 THR A N 1
ATOM 1065 C CA . THR A 1 140 ? 9.073 33.373 -4.213 1.00 62.03 140 THR A CA 1
ATOM 1066 C C . THR A 1 140 ? 9.354 32.653 -5.533 1.00 62.03 140 THR A C 1
ATOM 1068 O O . THR A 1 140 ? 9.419 31.426 -5.590 1.00 62.03 140 THR A O 1
ATOM 1071 N N . GLU A 1 141 ? 9.522 33.440 -6.589 1.00 67.38 141 GLU A N 1
ATOM 1072 C CA . GLU A 1 141 ? 9.970 33.027 -7.917 1.00 67.38 141 GLU A CA 1
ATOM 1073 C C . GLU A 1 141 ? 11.408 32.466 -7.845 1.00 67.38 141 GLU A C 1
ATOM 1075 O O . GLU A 1 141 ? 12.294 33.134 -7.301 1.00 67.38 141 GLU A O 1
ATOM 1080 N N . PRO A 1 142 ? 11.681 31.240 -8.332 1.00 66.25 142 PRO A N 1
ATOM 1081 C CA . PRO A 1 142 ? 13.035 30.700 -8.357 1.00 66.25 142 PRO A CA 1
ATOM 1082 C C . PRO A 1 142 ? 13.854 31.357 -9.475 1.00 66.25 142 PRO A C 1
ATOM 1084 O O . PRO A 1 142 ? 13.432 31.411 -10.629 1.00 66.25 142 PRO A O 1
ATOM 1087 N N . ALA A 1 143 ? 15.042 31.838 -9.109 1.00 71.31 143 ALA A N 1
ATOM 1088 C CA . ALA A 1 143 ? 15.989 32.503 -9.997 1.00 71.31 143 ALA A CA 1
ATOM 1089 C C . ALA A 1 143 ? 16.368 31.644 -11.228 1.00 71.31 143 ALA A C 1
ATOM 1091 O O . ALA A 1 143 ? 16.478 30.418 -11.114 1.00 71.31 143 ALA A O 1
ATOM 1092 N N . PRO A 1 144 ? 16.610 32.266 -12.398 1.00 73.50 144 PRO A N 1
ATOM 1093 C CA . PRO A 1 144 ? 17.057 31.560 -13.593 1.00 73.50 144 PRO A CA 1
ATOM 1094 C C . PRO A 1 144 ? 18.480 30.996 -13.412 1.00 73.50 144 PRO A C 1
ATOM 1096 O O . PRO A 1 144 ? 19.313 31.634 -12.765 1.00 73.50 144 PRO A O 1
ATOM 1099 N N . PRO A 1 145 ? 18.782 29.815 -13.984 1.00 72.12 145 PRO A N 1
ATOM 1100 C CA . PRO A 1 145 ? 20.100 29.205 -13.879 1.00 72.12 145 PRO A CA 1
ATOM 1101 C C . PRO A 1 145 ? 21.153 30.007 -14.651 1.00 72.12 145 PRO A C 1
ATOM 1103 O O . PRO A 1 145 ? 20.956 30.410 -15.798 1.00 72.12 145 PRO A O 1
ATOM 1106 N N . GLU A 1 146 ? 22.280 30.206 -13.979 1.00 76.38 146 GLU A N 1
ATOM 1107 C CA . GLU A 1 146 ? 23.504 30.839 -14.461 1.00 76.38 146 GLU A CA 1
ATOM 1108 C C . GLU A 1 146 ? 24.033 30.130 -15.730 1.00 76.38 146 GLU A C 1
ATOM 1110 O O . GLU A 1 146 ? 24.044 28.894 -15.780 1.00 76.38 146 GLU A O 1
ATOM 1115 N N . PRO A 1 147 ? 24.442 30.862 -16.784 1.00 71.19 147 PRO A N 1
ATOM 1116 C CA . PRO A 1 147 ? 2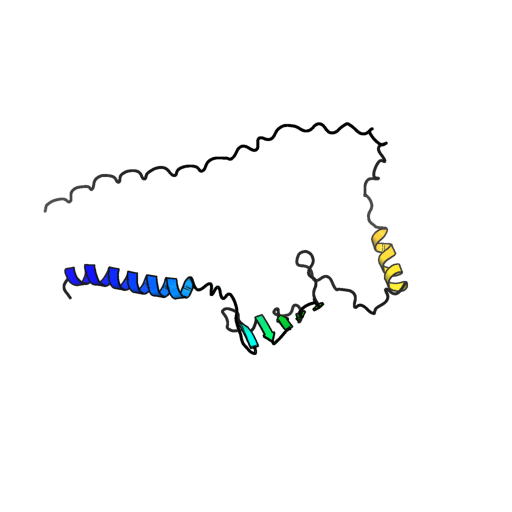4.966 30.248 -17.999 1.00 71.19 147 PRO A CA 1
ATOM 1117 C C . PRO A 1 147 ? 26.328 29.592 -17.739 1.00 71.19 147 PRO A C 1
ATOM 1119 O O . PRO A 1 147 ? 27.217 30.182 -17.129 1.00 71.19 147 PRO A O 1
ATOM 1122 N N . ALA A 1 148 ? 26.485 28.361 -18.230 1.00 75.69 148 ALA A N 1
ATOM 1123 C CA . ALA A 1 148 ? 27.704 27.571 -18.100 1.00 75.69 148 ALA A CA 1
ATOM 1124 C C . ALA A 1 148 ? 28.931 28.275 -18.725 1.00 75.69 148 ALA A C 1
ATOM 1126 O O . ALA A 1 148 ? 28.793 28.932 -19.763 1.00 75.69 148 ALA A O 1
ATOM 1127 N N . PRO A 1 149 ? 30.134 28.118 -18.138 1.00 77.19 149 PRO A N 1
ATOM 1128 C CA . PRO A 1 149 ? 31.358 28.690 -18.686 1.00 77.19 149 PRO A CA 1
ATOM 1129 C C . PRO A 1 149 ? 31.727 28.054 -20.042 1.00 77.19 149 PRO A C 1
ATOM 1131 O O . PRO A 1 149 ? 31.429 26.879 -20.275 1.00 77.19 149 PRO A O 1
ATOM 1134 N N . PRO A 1 150 ? 32.369 28.818 -20.946 1.00 70.44 150 PRO A N 1
ATOM 1135 C CA . PRO A 1 150 ? 32.746 28.341 -22.271 1.00 70.44 150 PRO A CA 1
ATOM 1136 C C . PRO A 1 150 ? 33.799 27.229 -22.190 1.00 70.44 150 PRO A C 1
ATOM 1138 O O . PRO A 1 150 ? 34.739 27.302 -21.402 1.00 70.44 150 PRO A O 1
ATOM 1141 N N . ALA A 1 151 ? 33.619 26.208 -23.029 1.00 68.94 151 ALA A N 1
ATOM 1142 C CA . ALA A 1 151 ? 34.526 25.077 -23.166 1.00 68.94 151 ALA A CA 1
ATOM 1143 C C . ALA A 1 151 ? 35.920 25.531 -23.632 1.00 68.94 151 ALA A C 1
ATOM 1145 O O . ALA A 1 151 ? 36.047 26.275 -24.607 1.00 68.94 151 ALA A O 1
ATOM 1146 N N . GLU A 1 152 ? 36.954 25.063 -22.934 1.00 73.31 152 GLU A N 1
ATOM 1147 C CA . GLU A 1 152 ? 38.349 25.207 -23.349 1.00 73.31 152 GLU A CA 1
ATOM 1148 C C . GLU A 1 152 ? 38.598 24.424 -24.654 1.00 73.31 152 GLU A C 1
ATOM 1150 O O . GLU A 1 152 ? 38.101 23.302 -24.793 1.00 73.31 152 GLU A O 1
ATOM 1155 N N . PRO A 1 153 ? 39.346 24.982 -25.625 1.00 71.19 153 PRO A N 1
ATOM 1156 C CA . PRO A 1 153 ? 39.710 24.263 -26.839 1.00 71.19 153 PRO A CA 1
ATOM 1157 C C . PRO A 1 153 ? 40.792 23.209 -26.555 1.00 71.19 153 PRO A C 1
ATOM 1159 O O . PRO A 1 153 ? 41.804 23.496 -25.914 1.00 71.19 153 PRO A O 1
ATOM 1162 N N . GLU A 1 154 ? 40.571 21.992 -27.058 1.00 67.19 154 GLU A N 1
ATOM 1163 C CA . GLU A 1 154 ? 41.546 20.897 -27.039 1.00 67.19 154 GLU A CA 1
ATOM 1164 C C . GLU A 1 154 ? 42.835 21.276 -27.797 1.00 67.19 154 GLU A C 1
ATOM 1166 O O . GLU A 1 154 ? 42.769 21.965 -28.819 1.00 67.19 154 GLU A O 1
ATOM 1171 N N . PRO A 1 155 ? 44.015 20.820 -27.338 1.00 68.38 155 PRO A N 1
ATOM 1172 C CA . PRO A 1 155 ? 45.268 21.037 -28.050 1.00 68.38 155 PRO A CA 1
ATOM 1173 C C . PRO A 1 155 ? 45.364 20.123 -29.284 1.00 68.38 155 PRO A C 1
ATOM 1175 O O . PRO A 1 155 ? 45.304 18.898 -29.165 1.00 68.38 155 PRO A O 1
ATOM 1178 N N . GLU A 1 156 ? 45.547 20.724 -30.463 1.00 63.47 156 GLU A N 1
ATOM 1179 C CA . GLU A 1 156 ? 45.975 20.023 -31.680 1.00 63.47 156 GLU A CA 1
ATOM 1180 C C . GLU A 1 156 ? 47.362 19.392 -31.469 1.00 63.47 156 GLU A C 1
ATOM 1182 O O . GLU A 1 156 ? 48.271 20.024 -30.922 1.00 63.47 156 GLU A O 1
ATOM 1187 N N . ALA A 1 157 ? 47.497 18.135 -31.899 1.00 68.06 157 ALA A N 1
ATOM 1188 C CA . ALA A 1 157 ? 48.744 17.374 -31.940 1.00 68.06 157 ALA A CA 1
ATOM 1189 C C . ALA A 1 157 ? 49.406 17.465 -33.320 1.00 68.06 157 ALA A C 1
ATOM 1191 O O . ALA A 1 157 ? 48.661 17.470 -34.328 1.00 68.06 157 ALA A O 1
#

Secondary structure (DSSP, 8-state):
--HHHHHHHHHHHHHHHHHHHHHHHS-----S----SEEEEE-TTS-EEEEEETTEEEEE-TTS-EEEEETTEEE-S-EEETTEEE----TT----HHHHHHHHHHHT----PPP---PPPPP-----------PPPPPPPPPPPPPPPPPPPPPP-

pLDDT: mean 70.36, std 14.74, range [45.06, 96.12]

Organism: NCBI:txid2528001

Foldseek 3Di:
DDVVVVVVVVVVVVVVVVVVVCVVVVPPPDDPDDDDQKDFDADPVRHTQWMDHDQKIWGDHPPQDIWIDGVVDGDDCFDDDPNHTDRDDPPPPDCPVVNVVVCVVVVVPDPDDDDPDPDDDDDDDDDDDDDDDDDDDDDDDDDDDDDDDDDDDDDDD

Sequence (157 aa):
MTDRERWIVYPLLFLALGAALRDKLAKQTRAKQIVCEQLYLVDSEGRPAAVLTGEELRFDLAGAGNGFIKANTIDAQGLFQLGRPVMTATPGQGLSVQQLLQMLPQLRLSPGLPQPQLTPPTPLQELRPDDEATGEPAPTEPAPPEPAPPAEPEPEA

Radius of gyration: 33.12 Å; chains: 1; bounding box: 69×58×84 Å